Protein AF-A0A9N7MF63-F1 (afdb_monomer)

Solvent-accessible surface area (backbone atoms only — not comparable to full-atom values): 7474 Å² total; per-residue (Å²): 135,88,79,83,69,57,68,66,58,39,47,53,44,19,49,56,44,29,53,56,43,50,60,51,57,72,68,71,57,97,60,58,69,67,59,44,52,52,50,52,55,48,36,45,56,47,17,46,22,64,38,72,30,74,86,42,68,38,23,34,39,47,54,51,56,52,52,56,50,71,74,41,81,91,72,83,79,87,82,70,89,64,90,64,85,46,71,41,67,68,33,53,62,24,77,83,47,55,72,72,56,38,53,55,49,43,55,55,47,52,55,49,49,53,48,48,51,50,53,52,49,61,48,49,60,70,73,73,112

Secondary structure (DSSP, 8-state):
------HHHHHHHHHHHHHHHHHHHTTS----HHHHHHHHHHHHHHHHHHHH-TTSHHHHHHHHHHHHHHHS-------------SHHHHSTTGGG--HHHHHHHHHHHHHHHHHHHHHHHHHHHHH--

InterPro domains:
  IPR044660 Transcription factor IBH1-like [PTHR33124] (12-126)
  IPR059002 IBH1-like, N-terminal domain [PF26576] (9-69)

Sequence (129 aa):
MKTHKNPTLIKTRFALNFLRAMRRLNRSGPSDACQRFHAIRAAATASMASAVGPRRAWSRAVLKKNRTRRAKNPRRDVSGLGQEDDLRVLVPGGQGLDFCQLLSESAHYIECLRAQVQVMTDLLDRYSA

Foldseek 3Di:
DDPPDDPVQLLVQLLVQLVVQVVVLVVPPDDDPVRSVVSSVLSNLQSSLVSVDDPQQLSVLSVVVVVVCVVDDPDDDPPDDDPPPDLLSVRRNSVPDDPVSSVVSSVVVVVSVVSSVVSVVVVCVVVVD

Structure (mmCIF, N/CA/C/O backbone):
data_AF-A0A9N7MF63-F1
#
_entry.id   AF-A0A9N7MF63-F1
#
loop_
_atom_site.group_PDB
_atom_site.id
_atom_site.type_symbol
_atom_site.label_atom_id
_atom_site.label_alt_id
_atom_site.label_comp_id
_atom_site.label_asym_id
_atom_site.label_entity_id
_atom_site.label_seq_id
_atom_site.pdbx_PDB_ins_code
_atom_site.Cartn_x
_atom_site.Cartn_y
_atom_site.Cartn_z
_atom_site.occupancy
_atom_site.B_iso_or_equiv
_atom_site.auth_seq_id
_atom_site.auth_comp_id
_atom_site.auth_asym_id
_atom_site.auth_atom_id
_atom_site.pdbx_PDB_model_num
ATOM 1 N N . MET A 1 1 ? -8.432 -4.587 -21.709 1.00 32.91 1 MET A N 1
ATOM 2 C CA . MET A 1 1 ? -9.622 -4.073 -20.983 1.00 32.91 1 MET A CA 1
ATOM 3 C C . MET A 1 1 ? -9.232 -3.601 -19.579 1.00 32.91 1 MET A C 1
ATOM 5 O O . MET A 1 1 ? -8.979 -4.423 -18.697 1.00 32.91 1 MET A O 1
ATOM 9 N N . LYS A 1 2 ? -9.112 -2.281 -19.373 1.00 36.84 2 LYS A N 1
ATOM 10 C CA . LYS A 1 2 ? -8.824 -1.669 -18.063 1.00 36.84 2 LYS A CA 1
ATOM 11 C C . LYS A 1 2 ? -10.118 -1.680 -17.236 1.00 36.84 2 LYS A C 1
ATOM 13 O O . LYS A 1 2 ? -11.045 -0.946 -17.538 1.00 36.84 2 LYS A O 1
ATOM 18 N N . THR A 1 3 ? -10.215 -2.541 -16.225 1.00 48.16 3 THR A N 1
ATOM 19 C CA . THR A 1 3 ? -11.343 -2.515 -15.278 1.00 48.16 3 THR A CA 1
ATOM 20 C C . THR A 1 3 ? -11.174 -1.299 -14.372 1.00 48.16 3 THR A C 1
ATOM 22 O O . THR A 1 3 ? -10.320 -1.334 -13.483 1.00 48.16 3 THR A O 1
ATOM 25 N N . HIS A 1 4 ? -11.949 -0.237 -14.599 1.00 47.47 4 HIS A N 1
ATOM 26 C CA . HIS A 1 4 ? -12.047 0.897 -13.679 1.00 47.47 4 HIS A CA 1
ATOM 27 C C . HIS A 1 4 ? -12.755 0.407 -12.410 1.00 47.47 4 HIS A C 1
ATOM 29 O O . HIS A 1 4 ? -13.978 0.343 -12.330 1.00 47.47 4 HIS A O 1
ATOM 35 N N . LYS A 1 5 ? -11.982 -0.065 -11.430 1.00 58.94 5 LYS A N 1
ATOM 36 C CA . LYS A 1 5 ? -12.531 -0.413 -10.119 1.00 58.94 5 LYS A CA 1
ATOM 37 C C . LYS A 1 5 ? -12.911 0.887 -9.420 1.00 58.94 5 LYS A C 1
ATOM 39 O O . LYS A 1 5 ? -12.091 1.798 -9.359 1.00 58.94 5 LYS A O 1
ATOM 44 N N . ASN A 1 6 ? -14.131 0.953 -8.892 1.00 67.81 6 ASN A N 1
ATOM 45 C CA . ASN A 1 6 ? -14.598 2.103 -8.129 1.00 67.81 6 ASN A CA 1
ATOM 46 C C . ASN A 1 6 ? -13.616 2.386 -6.964 1.00 67.81 6 ASN A C 1
ATOM 48 O O . ASN A 1 6 ? -13.358 1.469 -6.171 1.00 67.81 6 ASN A O 1
ATOM 52 N N . PRO A 1 7 ? -13.048 3.603 -6.850 1.00 69.88 7 PRO A N 1
ATOM 53 C CA . PRO A 1 7 ? -12.100 3.943 -5.789 1.00 69.88 7 PRO A CA 1
ATOM 54 C C . PRO A 1 7 ? -12.680 3.727 -4.385 1.00 69.88 7 PRO A C 1
ATOM 56 O O . PRO A 1 7 ? -11.941 3.348 -3.474 1.00 69.88 7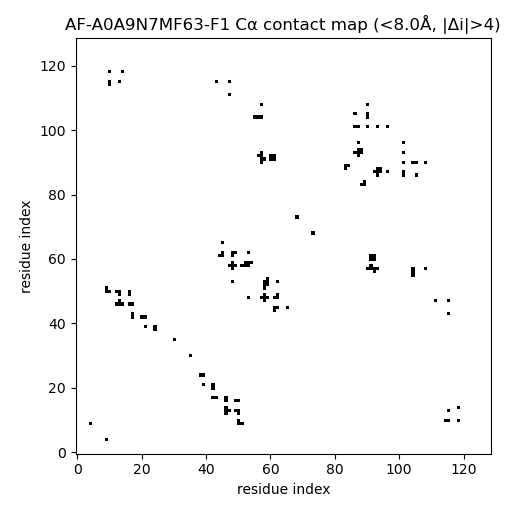 PRO A O 1
ATOM 59 N N . THR A 1 8 ? -13.998 3.873 -4.205 1.00 76.44 8 THR A N 1
ATOM 60 C CA . THR A 1 8 ? -14.664 3.609 -2.919 1.00 76.44 8 THR A CA 1
ATOM 61 C C . THR A 1 8 ? -14.614 2.126 -2.551 1.00 76.44 8 THR A C 1
ATOM 63 O O . THR A 1 8 ? -14.259 1.782 -1.427 1.00 76.44 8 THR A O 1
ATOM 66 N N . LEU A 1 9 ? -14.832 1.225 -3.515 1.00 81.69 9 LEU A N 1
ATOM 67 C CA . LEU A 1 9 ? -14.770 -0.223 -3.296 1.00 81.69 9 LEU A CA 1
ATOM 68 C C . LEU A 1 9 ? -13.360 -0.685 -2.904 1.00 81.69 9 LEU A C 1
ATOM 70 O O . LEU A 1 9 ? -13.212 -1.576 -2.063 1.00 81.69 9 LEU A O 1
ATOM 74 N N . ILE A 1 10 ? -12.316 -0.099 -3.501 1.00 80.19 10 ILE A N 1
ATOM 75 C CA . ILE A 1 10 ? -10.926 -0.410 -3.136 1.00 80.19 10 ILE A CA 1
ATOM 76 C C . ILE A 1 10 ? -10.659 0.022 -1.693 1.00 80.19 10 ILE A C 1
ATOM 78 O O . ILE A 1 10 ? -10.134 -0.785 -0.926 1.00 80.19 10 ILE A O 1
ATOM 82 N N . LYS A 1 11 ? -11.074 1.237 -1.305 1.00 85.31 11 LYS A N 1
ATOM 83 C CA . LYS A 1 11 ? -10.942 1.746 0.070 1.00 85.31 11 LYS A CA 1
ATOM 84 C C . LYS A 1 11 ? -11.668 0.857 1.084 1.00 85.31 11 LYS A C 1
ATOM 86 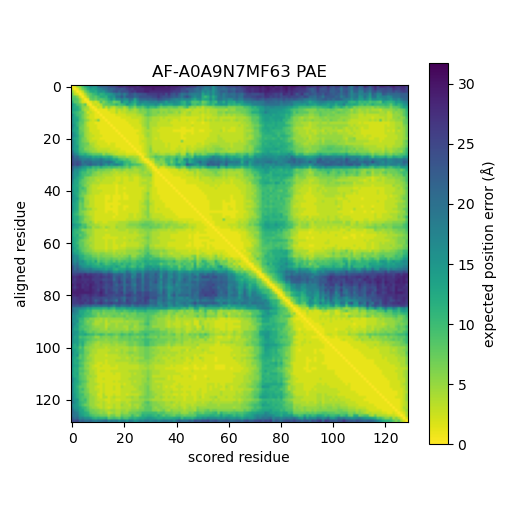O O . LYS A 1 11 ? -11.055 0.433 2.060 1.00 85.31 11 LYS A O 1
ATOM 91 N N . THR A 1 12 ? -12.923 0.479 0.829 1.00 89.25 12 THR A N 1
ATOM 92 C CA . THR A 1 12 ? -13.694 -0.396 1.731 1.00 89.25 12 THR A CA 1
ATOM 93 C C . THR A 1 12 ? -13.068 -1.785 1.856 1.00 89.25 12 THR A C 1
ATOM 95 O O . THR A 1 12 ? -12.914 -2.306 2.961 1.00 89.25 12 THR A O 1
ATOM 98 N N . ARG A 1 13 ? -12.652 -2.394 0.735 1.00 89.69 13 ARG A N 1
ATOM 99 C CA . ARG A 1 13 ? -11.968 -3.699 0.748 1.00 89.69 13 ARG A CA 1
ATOM 100 C C . ARG A 1 13 ? -10.635 -3.629 1.479 1.00 89.69 13 ARG A C 1
ATOM 102 O O . ARG A 1 13 ? -10.294 -4.566 2.200 1.00 89.69 13 ARG A O 1
ATOM 109 N N . PHE A 1 14 ? -9.884 -2.550 1.273 1.00 91.06 14 PHE A N 1
ATOM 110 C CA . PHE A 1 14 ? -8.645 -2.294 1.989 1.00 91.06 14 PHE A CA 1
ATOM 111 C C . PHE A 1 14 ? -8.905 -2.225 3.497 1.00 91.06 14 PHE A C 1
ATOM 113 O O . PHE A 1 14 ? -8.348 -3.041 4.229 1.00 91.06 14 PHE A O 1
ATOM 120 N N . ALA A 1 15 ? -9.809 -1.345 3.939 1.00 91.38 15 ALA A N 1
ATOM 121 C CA . ALA A 1 15 ? -10.151 -1.154 5.346 1.00 91.38 15 ALA A CA 1
ATOM 122 C C . ALA A 1 15 ? -10.595 -2.463 6.017 1.00 91.38 15 ALA A C 1
ATOM 124 O O . ALA A 1 15 ? -10.070 -2.841 7.063 1.00 91.38 15 ALA A O 1
ATOM 125 N N . LEU A 1 16 ? -11.498 -3.213 5.379 1.00 92.06 16 LEU A N 1
ATOM 126 C CA . LEU A 1 16 ? -11.996 -4.482 5.910 1.00 92.06 16 LEU A CA 1
ATOM 127 C C . LEU A 1 16 ? -10.876 -5.518 6.088 1.00 92.06 16 LEU A C 1
ATOM 129 O O . LEU A 1 16 ? -10.795 -6.186 7.122 1.00 92.06 16 LEU A O 1
ATOM 133 N N . ASN A 1 17 ? -10.011 -5.673 5.083 1.00 92.81 17 ASN A N 1
ATOM 134 C CA . ASN A 1 17 ? -8.892 -6.610 5.158 1.00 92.81 17 ASN A CA 1
ATOM 135 C C . ASN A 1 17 ? -7.859 -6.175 6.202 1.00 92.81 17 ASN A C 1
ATOM 137 O O . ASN A 1 17 ? -7.367 -7.020 6.953 1.00 92.81 17 ASN A O 1
ATOM 141 N N . PHE A 1 18 ? -7.596 -4.871 6.297 1.00 92.38 18 PHE A N 1
ATOM 142 C CA . PHE A 1 18 ? -6.668 -4.308 7.267 1.00 92.38 18 PHE A CA 1
ATOM 143 C C . PHE A 1 18 ? -7.155 -4.527 8.703 1.00 92.38 18 PHE A C 1
ATOM 145 O O . PHE A 1 18 ? -6.416 -5.076 9.517 1.00 92.38 18 PHE A O 1
ATOM 152 N N . LEU A 1 19 ? -8.426 -4.240 8.998 1.00 92.12 19 LEU A N 1
ATOM 153 C CA . LEU A 1 19 ? -9.026 -4.495 10.313 1.00 92.12 19 LEU A CA 1
ATOM 154 C C . LEU A 1 19 ? -8.999 -5.983 10.689 1.00 92.12 19 LEU A C 1
ATOM 156 O O . LEU A 1 19 ? -8.705 -6.340 11.832 1.00 92.12 19 LEU A O 1
ATOM 160 N N . ARG A 1 20 ? -9.249 -6.880 9.725 1.00 92.06 20 ARG A N 1
ATOM 161 C CA . ARG A 1 20 ? -9.123 -8.332 9.942 1.00 92.06 20 ARG A CA 1
ATOM 162 C C . ARG A 1 20 ? -7.690 -8.735 10.289 1.00 92.06 20 ARG A C 1
ATOM 164 O O . ARG A 1 20 ? -7.506 -9.612 11.132 1.00 92.06 20 ARG A O 1
ATOM 171 N N . ALA A 1 21 ? -6.690 -8.127 9.655 1.00 90.25 21 ALA A N 1
ATOM 172 C CA . ALA A 1 21 ? -5.285 -8.380 9.958 1.00 90.25 21 ALA A CA 1
ATOM 173 C C . ALA A 1 21 ? -4.892 -7.816 11.334 1.00 90.25 21 ALA A C 1
ATOM 175 O O . ALA A 1 21 ? -4.312 -8.545 12.136 1.00 90.25 21 ALA A O 1
ATOM 176 N N . MET A 1 22 ? -5.298 -6.585 11.653 1.00 88.69 22 MET A N 1
ATOM 177 C CA . MET A 1 22 ? -5.070 -5.950 12.957 1.00 88.69 22 MET A CA 1
ATOM 178 C C . MET A 1 22 ? -5.660 -6.766 14.109 1.00 88.69 22 MET A C 1
ATOM 180 O O . MET A 1 22 ? -4.991 -7.004 15.112 1.00 88.69 22 MET A O 1
ATOM 184 N N . ARG A 1 23 ? -6.878 -7.297 13.941 1.00 90.50 23 ARG A N 1
ATOM 185 C CA . ARG A 1 23 ? -7.505 -8.180 14.936 1.00 90.50 23 ARG A CA 1
ATOM 186 C C . ARG A 1 23 ? -6.681 -9.442 15.204 1.00 90.50 23 ARG A C 1
ATOM 188 O O . ARG A 1 23 ? -6.677 -9.931 16.327 1.00 90.50 23 ARG A O 1
ATOM 195 N N . ARG A 1 24 ? -5.993 -9.984 14.192 1.00 87.75 24 ARG A N 1
ATOM 196 C CA . ARG A 1 24 ? -5.097 -11.140 14.364 1.00 87.75 24 ARG A CA 1
ATOM 197 C C . ARG A 1 24 ? -3.817 -10.740 15.090 1.00 87.75 24 ARG A C 1
ATOM 199 O O . ARG A 1 24 ? -3.432 -11.444 16.011 1.00 87.75 24 ARG A O 1
ATOM 206 N N . LEU A 1 25 ? -3.219 -9.605 14.721 1.00 85.81 25 LEU A N 1
ATOM 207 C CA . LEU A 1 25 ? -2.002 -9.092 15.360 1.00 85.81 25 LEU A CA 1
ATOM 208 C C . LEU A 1 25 ? -2.207 -8.784 16.848 1.00 85.81 25 LEU A C 1
ATOM 210 O O . LEU A 1 25 ? -1.344 -9.093 17.662 1.00 85.81 25 LEU A O 1
ATOM 214 N N . ASN A 1 26 ? -3.373 -8.252 17.217 1.00 85.06 26 ASN A N 1
ATOM 215 C CA . ASN A 1 26 ? -3.708 -7.994 18.618 1.00 85.06 26 ASN A CA 1
ATOM 216 C C . ASN A 1 26 ? -3.936 -9.279 19.439 1.00 85.06 26 ASN A C 1
ATOM 218 O O . ASN A 1 26 ? -3.886 -9.221 20.661 1.00 85.06 26 ASN A O 1
ATOM 222 N N . ARG A 1 27 ? -4.175 -10.436 18.802 1.00 84.69 27 ARG A N 1
ATOM 223 C CA . ARG A 1 27 ? -4.327 -11.732 19.494 1.00 84.69 27 ARG A CA 1
ATOM 224 C C . ARG A 1 27 ? -3.000 -12.454 19.736 1.00 84.69 27 ARG A C 1
ATOM 226 O O . ARG A 1 27 ? -2.962 -13.369 20.545 1.00 84.69 27 ARG A O 1
ATOM 233 N N . SER A 1 28 ? -1.928 -12.072 19.044 1.00 74.44 28 SER A N 1
ATOM 234 C CA . SER A 1 28 ? -0.631 -12.771 19.064 1.00 74.44 28 SER A CA 1
ATOM 235 C C . SER A 1 28 ? 0.277 -12.464 20.271 1.00 74.44 28 SER A C 1
ATOM 237 O O . SER A 1 28 ? 1.428 -12.886 20.267 1.00 74.44 28 SER A O 1
ATOM 239 N N . GLY A 1 29 ? -0.222 -11.788 21.314 1.00 66.25 29 GLY A N 1
ATOM 240 C CA . GLY A 1 29 ? 0.542 -11.479 22.533 1.00 66.25 29 GLY A CA 1
ATOM 241 C C . GLY A 1 29 ? 1.489 -10.273 22.399 1.00 66.25 29 GLY A C 1
ATOM 242 O O . GLY A 1 29 ? 1.504 -9.615 21.353 1.00 66.25 29 GLY A O 1
ATOM 243 N N . PRO A 1 30 ? 2.247 -9.929 23.461 1.00 58.78 30 PRO A N 1
ATOM 244 C CA . PRO A 1 30 ? 3.154 -8.787 23.454 1.00 58.78 30 PRO A CA 1
ATOM 245 C C . PRO A 1 30 ? 4.284 -9.010 22.443 1.00 58.78 30 PRO A C 1
ATOM 247 O O . PRO A 1 30 ? 5.143 -9.872 22.598 1.00 58.78 30 PRO A O 1
ATOM 250 N N . SER A 1 31 ? 4.246 -8.216 21.379 1.00 69.06 31 SER A N 1
ATOM 251 C CA . SER A 1 31 ? 5.298 -8.105 20.375 1.00 69.06 31 SER A CA 1
ATOM 252 C C . SER A 1 31 ? 6.159 -6.896 20.719 1.00 69.06 31 SER A C 1
ATOM 254 O O . SER A 1 31 ? 5.614 -5.849 21.069 1.00 69.06 31 SER A O 1
ATOM 256 N N . ASP A 1 32 ? 7.475 -7.014 20.537 1.00 84.62 32 ASP A N 1
ATOM 257 C CA . ASP A 1 32 ? 8.386 -5.866 2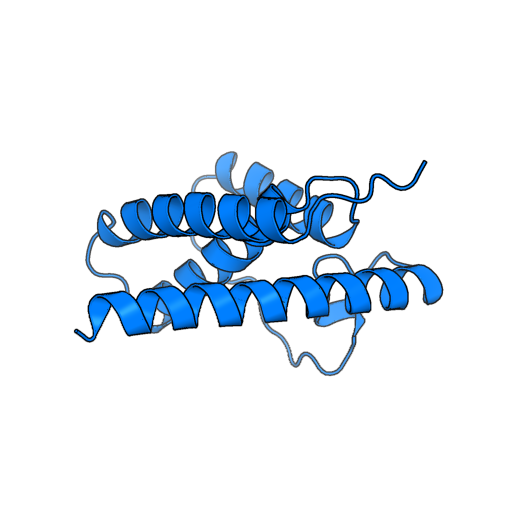0.533 1.00 84.62 32 ASP A CA 1
ATOM 258 C C . ASP A 1 32 ? 7.848 -4.755 19.604 1.00 84.62 32 ASP A C 1
ATOM 260 O O . ASP A 1 32 ? 7.225 -5.049 18.575 1.00 84.62 32 ASP A O 1
ATOM 264 N N . ALA A 1 33 ? 8.047 -3.486 19.976 1.00 84.62 33 ALA A N 1
ATOM 265 C CA . ALA A 1 33 ? 7.483 -2.332 19.276 1.00 84.62 33 ALA A CA 1
ATOM 266 C C . ALA A 1 33 ? 7.926 -2.293 17.805 1.00 84.62 33 ALA A C 1
ATOM 268 O O . ALA A 1 33 ? 7.099 -2.068 16.916 1.00 84.62 33 ALA A O 1
ATOM 269 N N . CYS A 1 34 ? 9.197 -2.613 17.540 1.00 84.19 34 CYS A N 1
ATOM 270 C CA . CYS A 1 34 ? 9.738 -2.721 16.187 1.00 84.19 34 CYS A CA 1
ATOM 271 C C . CYS A 1 34 ? 9.043 -3.844 15.396 1.00 84.19 34 CYS A C 1
ATOM 273 O O . CYS A 1 34 ? 8.536 -3.632 14.290 1.00 84.19 34 CYS A O 1
ATOM 275 N N . GLN A 1 35 ? 8.912 -5.031 15.993 1.00 84.75 35 GLN A N 1
ATOM 276 C CA . GLN A 1 35 ? 8.194 -6.153 15.377 1.00 84.75 35 GLN A CA 1
ATOM 277 C C . GLN A 1 35 ? 6.723 -5.815 15.093 1.00 84.75 35 GLN A C 1
ATOM 279 O O . GLN A 1 35 ? 6.203 -6.154 14.025 1.00 84.75 35 GLN A O 1
ATOM 284 N N . ARG A 1 36 ? 6.061 -5.096 16.006 1.00 86.38 36 ARG A N 1
ATOM 285 C CA . ARG A 1 36 ? 4.665 -4.674 15.860 1.00 86.38 36 ARG A CA 1
ATOM 286 C C . ARG A 1 36 ? 4.512 -3.663 14.729 1.00 86.38 36 ARG A C 1
ATOM 288 O O . ARG A 1 36 ? 3.620 -3.830 13.898 1.00 86.38 36 ARG A O 1
ATOM 295 N N . PHE A 1 37 ? 5.403 -2.675 14.641 1.00 86.44 37 PHE A N 1
ATOM 296 C CA . PHE A 1 37 ? 5.452 -1.720 13.532 1.00 86.44 37 PHE A CA 1
ATOM 297 C C . PHE A 1 37 ? 5.588 -2.435 12.181 1.00 86.44 37 PHE A C 1
ATOM 299 O O . PHE A 1 37 ? 4.780 -2.220 11.273 1.00 86.44 37 PHE A O 1
ATOM 306 N N . HIS A 1 38 ? 6.554 -3.350 12.058 1.00 84.19 38 HIS A N 1
ATOM 307 C CA . HIS A 1 38 ? 6.753 -4.105 10.822 1.00 84.19 38 HIS A CA 1
ATOM 308 C C . HIS A 1 38 ? 5.554 -4.990 10.475 1.00 84.19 38 HIS A C 1
ATOM 310 O O . HIS A 1 38 ? 5.179 -5.083 9.304 1.00 84.19 38 HIS A O 1
ATOM 316 N N . ALA A 1 39 ? 4.915 -5.605 11.472 1.00 87.38 39 ALA A N 1
ATOM 317 C CA . ALA A 1 39 ? 3.713 -6.401 11.267 1.00 87.38 39 ALA A CA 1
ATOM 318 C C . ALA A 1 39 ? 2.534 -5.549 10.771 1.00 87.38 39 ALA A C 1
ATOM 320 O O . ALA A 1 39 ? 1.838 -5.958 9.841 1.00 87.38 39 ALA A O 1
ATOM 321 N N . ILE A 1 40 ? 2.342 -4.348 11.327 1.00 89.75 40 ILE A N 1
ATOM 322 C CA . ILE A 1 40 ? 1.312 -3.397 10.885 1.00 89.75 40 ILE A CA 1
ATOM 323 C C . ILE A 1 40 ? 1.592 -2.935 9.449 1.00 89.75 40 ILE A C 1
ATOM 325 O O . ILE A 1 40 ? 0.702 -3.013 8.598 1.00 89.75 40 ILE A O 1
ATOM 329 N N . ARG A 1 41 ? 2.834 -2.534 9.135 1.00 89.69 41 ARG A N 1
ATOM 330 C CA . ARG A 1 41 ? 3.240 -2.136 7.773 1.00 89.69 41 ARG A CA 1
ATOM 331 C C . ARG A 1 41 ? 3.028 -3.275 6.768 1.00 89.69 41 ARG A C 1
ATOM 333 O O . ARG A 1 41 ? 2.497 -3.060 5.676 1.00 89.69 41 ARG A O 1
ATOM 340 N N . ALA A 1 42 ? 3.379 -4.506 7.140 1.00 89.00 42 ALA A N 1
ATOM 341 C CA . ALA A 1 42 ? 3.145 -5.689 6.313 1.00 89.00 42 ALA A CA 1
ATOM 342 C C . ALA A 1 42 ? 1.645 -5.982 6.122 1.00 89.00 42 ALA A C 1
ATOM 344 O O . ALA A 1 42 ? 1.210 -6.300 5.016 1.00 89.00 42 ALA A O 1
ATOM 345 N N . ALA A 1 43 ? 0.834 -5.847 7.173 1.00 91.44 43 ALA A N 1
ATOM 346 C CA . ALA A 1 43 ? -0.613 -6.029 7.102 1.00 91.44 43 ALA A CA 1
ATOM 347 C C . ALA A 1 43 ? -1.284 -4.988 6.195 1.00 91.44 43 ALA A C 1
ATOM 349 O O . ALA A 1 43 ? -2.166 -5.342 5.407 1.00 91.44 43 ALA A O 1
ATOM 350 N N . ALA A 1 44 ? -0.854 -3.728 6.266 1.00 92.56 44 ALA A N 1
ATOM 351 C CA . ALA A 1 44 ? -1.366 -2.659 5.418 1.00 92.56 44 ALA A CA 1
ATOM 352 C C . ALA A 1 44 ? -1.030 -2.905 3.940 1.00 92.56 44 ALA A C 1
ATOM 354 O O . ALA A 1 44 ? -1.938 -3.001 3.112 1.00 92.56 44 ALA A O 1
ATOM 355 N N . THR A 1 45 ? 0.245 -3.139 3.618 1.00 90.94 45 THR A N 1
ATOM 356 C CA . THR A 1 45 ? 0.695 -3.422 2.240 1.00 90.94 45 THR A CA 1
ATOM 357 C C . THR A 1 45 ? 0.028 -4.673 1.656 1.00 90.94 45 THR A C 1
ATOM 359 O O . THR A 1 45 ? -0.425 -4.666 0.509 1.00 90.94 45 THR A O 1
ATOM 362 N N . ALA A 1 46 ? -0.138 -5.732 2.457 1.00 92.06 46 ALA A N 1
ATOM 363 C CA . ALA A 1 46 ? -0.885 -6.928 2.070 1.00 92.06 46 ALA A CA 1
ATOM 364 C C . ALA A 1 46 ? -2.371 -6.640 1.799 1.00 92.06 46 ALA A C 1
ATOM 366 O O . ALA A 1 46 ? -2.944 -7.166 0.841 1.00 92.06 46 ALA A O 1
ATOM 367 N N . SER A 1 47 ? -2.998 -5.802 2.625 1.00 93.75 47 SER A N 1
ATOM 368 C CA . SER A 1 47 ? -4.407 -5.430 2.480 1.00 93.75 47 SER A CA 1
ATOM 369 C C . SER A 1 47 ? -4.632 -4.573 1.234 1.00 93.75 47 SER A C 1
ATOM 371 O O . SER A 1 47 ? -5.593 -4.821 0.501 1.00 93.75 47 SER A O 1
ATOM 373 N N . MET A 1 48 ? -3.723 -3.633 0.938 1.00 94.00 48 MET A N 1
ATOM 374 C CA . MET A 1 48 ? -3.736 -2.848 -0.303 1.00 94.00 48 MET A CA 1
ATOM 375 C C . MET A 1 48 ? -3.610 -3.777 -1.513 1.00 94.00 48 MET A C 1
ATOM 377 O O . MET A 1 48 ? -4.448 -3.745 -2.417 1.00 94.00 48 MET A O 1
ATOM 381 N N . ALA A 1 49 ? -2.618 -4.675 -1.499 1.00 93.69 49 ALA A N 1
ATOM 382 C CA . ALA A 1 49 ? -2.401 -5.637 -2.573 1.00 93.69 49 ALA A CA 1
ATOM 383 C C . ALA A 1 49 ? -3.644 -6.512 -2.807 1.00 93.69 49 ALA A C 1
ATOM 385 O O . ALA A 1 49 ? -4.082 -6.673 -3.947 1.00 93.69 49 ALA A O 1
ATOM 386 N N . SER A 1 50 ? -4.278 -7.015 -1.743 1.00 92.69 50 SER A N 1
ATOM 387 C CA . SER A 1 50 ? -5.500 -7.823 -1.844 1.00 92.69 50 SER A CA 1
ATOM 388 C C . SER A 1 50 ? -6.725 -7.039 -2.341 1.00 92.69 50 SER A C 1
ATOM 390 O O . SER A 1 50 ? -7.607 -7.624 -2.980 1.00 92.69 50 SER A O 1
ATOM 392 N N . ALA A 1 51 ? -6.828 -5.742 -2.040 1.00 93.06 51 ALA A N 1
ATOM 393 C CA . ALA A 1 51 ? -7.912 -4.890 -2.531 1.00 93.06 51 ALA A CA 1
ATOM 394 C C . ALA A 1 51 ? -7.772 -4.629 -4.041 1.00 93.06 51 ALA A C 1
ATOM 396 O O . ALA A 1 51 ? -8.728 -4.785 -4.808 1.00 93.06 51 ALA A O 1
ATOM 397 N N . VAL A 1 52 ? -6.548 -4.328 -4.475 1.00 91.19 52 VAL A N 1
ATOM 398 C CA . VAL A 1 52 ? -6.189 -4.056 -5.873 1.00 91.19 52 VAL A CA 1
ATOM 399 C C . VAL A 1 52 ? -6.218 -5.327 -6.727 1.00 91.19 52 VAL A C 1
ATOM 401 O O . VAL A 1 52 ? -6.702 -5.308 -7.862 1.00 91.19 52 VAL A O 1
ATOM 404 N N . GLY A 1 53 ? -5.800 -6.459 -6.164 1.00 88.94 53 GLY A N 1
ATOM 405 C CA . GLY A 1 53 ? -5.765 -7.764 -6.820 1.00 88.94 53 GLY A CA 1
ATOM 406 C C . GLY A 1 53 ? -4.586 -7.953 -7.790 1.00 88.94 53 GLY A C 1
ATOM 407 O O . GLY A 1 53 ? -3.843 -7.015 -8.077 1.00 88.94 53 GLY A O 1
ATOM 408 N N . PRO A 1 54 ? -4.435 -9.160 -8.368 1.00 89.12 54 PRO A N 1
ATOM 409 C CA . PRO A 1 54 ? -3.213 -9.616 -9.041 1.00 89.12 54 PRO A CA 1
ATOM 410 C C . PRO A 1 54 ? -2.969 -8.985 -10.423 1.00 89.12 54 PRO A C 1
ATOM 412 O O . PRO A 1 54 ? -2.132 -9.452 -11.188 1.00 89.12 54 PRO A O 1
ATOM 415 N N . ARG A 1 55 ? -3.710 -7.944 -10.805 1.00 89.44 55 ARG A N 1
ATOM 416 C CA . ARG A 1 55 ? -3.501 -7.277 -12.098 1.00 89.44 55 ARG A CA 1
ATOM 417 C C . ARG A 1 55 ? -2.295 -6.340 -12.072 1.00 89.44 55 ARG A C 1
ATOM 419 O O . ARG A 1 55 ? -1.641 -6.194 -13.097 1.00 89.44 55 ARG A O 1
ATOM 426 N N . ARG A 1 56 ? -1.975 -5.778 -10.905 1.00 92.12 56 ARG A N 1
ATOM 427 C CA . ARG A 1 56 ? -0.789 -4.940 -10.692 1.00 92.12 56 ARG A CA 1
ATOM 428 C C . ARG A 1 56 ? 0.414 -5.799 -10.343 1.00 92.12 56 ARG A C 1
ATOM 430 O O . ARG A 1 56 ? 0.286 -6.718 -9.529 1.00 92.12 56 ARG A O 1
ATOM 437 N N . ALA A 1 57 ? 1.553 -5.521 -10.966 1.00 92.25 57 ALA A N 1
ATOM 438 C CA . ALA A 1 57 ? 2.789 -6.252 -10.727 1.00 92.25 57 ALA A CA 1
ATOM 439 C C . ALA A 1 57 ? 3.207 -6.163 -9.258 1.00 92.25 57 ALA A C 1
ATOM 441 O O . ALA A 1 57 ? 3.482 -7.202 -8.650 1.00 92.25 57 ALA A O 1
ATOM 442 N N .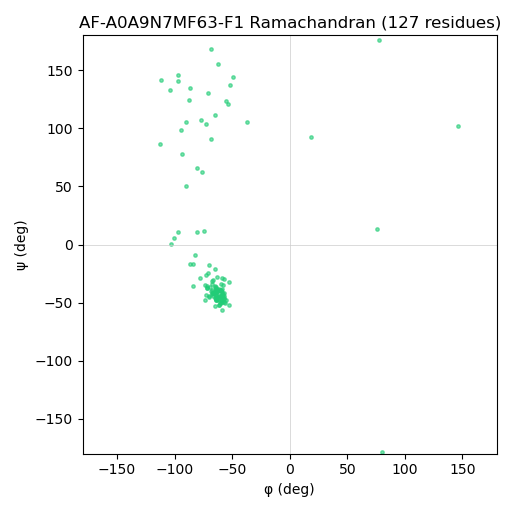 TRP A 1 58 ? 3.110 -4.973 -8.655 1.00 93.00 58 TRP A N 1
ATOM 443 C CA . TRP A 1 58 ? 3.462 -4.808 -7.247 1.00 93.00 58 TRP A CA 1
ATOM 444 C C . TRP A 1 58 ? 2.528 -5.587 -6.318 1.00 93.00 58 TRP A C 1
ATOM 446 O O . TRP A 1 58 ? 2.970 -6.254 -5.380 1.00 93.00 58 TRP A O 1
ATOM 456 N N . SER A 1 59 ? 1.226 -5.602 -6.627 1.00 93.31 59 SER A N 1
ATOM 457 C CA . SER A 1 59 ? 0.245 -6.375 -5.860 1.00 93.31 59 SER A CA 1
ATOM 458 C C . SER A 1 59 ? 0.523 -7.876 -5.967 1.00 93.31 59 SER A C 1
ATOM 460 O O . SER A 1 59 ? 0.530 -8.580 -4.955 1.00 93.31 59 SER A O 1
ATOM 462 N N . ARG A 1 60 ? 0.819 -8.382 -7.174 1.00 93.81 60 ARG A N 1
ATOM 463 C CA . ARG A 1 60 ? 1.214 -9.788 -7.363 1.00 93.81 60 ARG A CA 1
ATOM 464 C C . ARG A 1 60 ? 2.449 -10.139 -6.550 1.00 93.81 60 ARG A C 1
ATOM 466 O O . ARG A 1 60 ? 2.451 -11.195 -5.921 1.00 93.81 60 ARG A O 1
ATOM 473 N N . ALA A 1 61 ? 3.471 -9.285 -6.557 1.00 92.12 61 ALA A N 1
ATOM 474 C CA . ALA A 1 61 ? 4.708 -9.517 -5.819 1.00 92.12 61 ALA A CA 1
ATOM 475 C C . ALA A 1 61 ? 4.438 -9.662 -4.312 1.00 92.12 61 ALA A C 1
ATOM 477 O O . ALA A 1 61 ? 4.855 -10.650 -3.699 1.00 92.12 61 ALA A O 1
ATOM 478 N N . VAL A 1 62 ? 3.644 -8.752 -3.736 1.00 91.62 62 VAL A N 1
ATOM 479 C CA . VAL A 1 62 ? 3.223 -8.813 -2.324 1.00 91.62 62 VAL A CA 1
ATOM 480 C C . VAL A 1 62 ? 2.416 -10.082 -2.033 1.00 91.62 62 VAL A C 1
ATOM 482 O O . VAL A 1 62 ? 2.698 -10.803 -1.073 1.00 91.62 62 VAL A O 1
ATOM 485 N N . LEU A 1 63 ? 1.427 -10.402 -2.873 1.00 90.81 63 LEU A N 1
ATOM 486 C CA . LEU A 1 63 ? 0.586 -11.590 -2.696 1.00 90.81 63 LEU A CA 1
ATOM 487 C C . LEU A 1 63 ? 1.394 -12.892 -2.807 1.00 90.81 63 LEU A C 1
ATOM 489 O O . LEU A 1 63 ? 1.162 -13.821 -2.030 1.00 90.81 63 LEU A O 1
ATOM 493 N N . LYS A 1 64 ? 2.367 -12.961 -3.724 1.00 88.31 64 LYS A N 1
ATOM 494 C CA . LYS A 1 64 ? 3.278 -14.104 -3.876 1.00 88.31 64 LYS A CA 1
ATOM 495 C C . LYS A 1 64 ? 4.152 -14.272 -2.632 1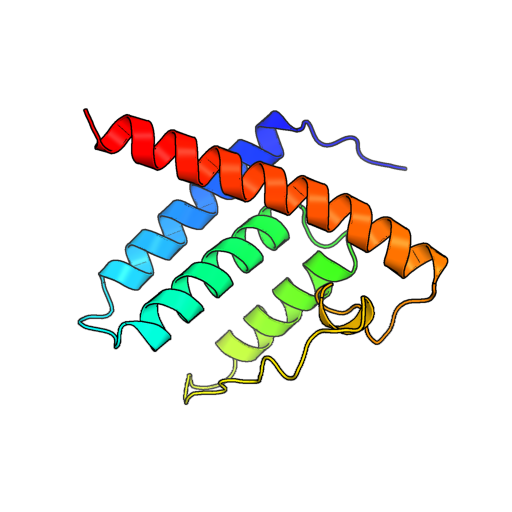.00 88.31 64 LYS A C 1
ATOM 497 O O . LYS A 1 64 ? 4.197 -15.374 -2.090 1.00 88.31 64 LYS A O 1
ATOM 502 N N . LYS A 1 65 ? 4.754 -13.187 -2.129 1.00 84.94 65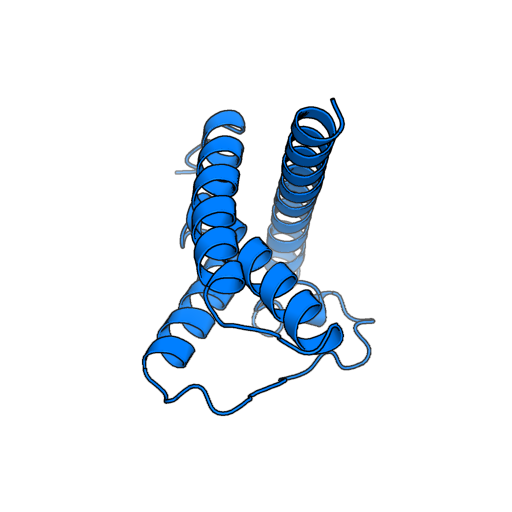 LYS A N 1
ATOM 503 C CA . LYS A 1 65 ? 5.572 -13.187 -0.899 1.00 84.94 65 LYS A CA 1
ATOM 504 C C . LYS A 1 65 ? 4.777 -13.654 0.326 1.00 84.94 65 LYS A C 1
ATOM 506 O O . LYS A 1 65 ? 5.286 -14.399 1.156 1.00 84.94 65 LYS A O 1
ATOM 511 N N . ASN A 1 66 ? 3.505 -13.278 0.434 1.00 80.00 66 ASN A N 1
ATOM 512 C CA . ASN A 1 66 ? 2.659 -13.716 1.547 1.00 80.00 66 ASN A CA 1
ATOM 513 C C . ASN A 1 66 ? 2.239 -15.190 1.446 1.00 80.00 66 ASN A C 1
ATOM 515 O O . ASN A 1 66 ? 2.133 -15.866 2.470 1.00 80.00 66 ASN A O 1
ATOM 519 N N . ARG A 1 67 ? 2.018 -15.709 0.231 1.00 80.06 67 ARG A N 1
ATOM 520 C CA . ARG A 1 67 ? 1.745 -17.140 0.010 1.00 80.06 67 ARG A CA 1
ATOM 521 C C . ARG A 1 67 ? 2.945 -18.002 0.390 1.00 80.06 67 ARG A C 1
ATOM 523 O O . ARG A 1 67 ? 2.772 -18.978 1.111 1.00 80.06 67 ARG A O 1
ATOM 530 N N . THR A 1 68 ? 4.150 -17.615 -0.027 1.00 75.50 68 THR A N 1
ATOM 531 C CA . THR A 1 68 ? 5.375 -18.353 0.321 1.00 75.50 68 THR A CA 1
ATOM 532 C C . THR A 1 68 ? 5.659 -18.312 1.823 1.00 75.50 68 THR A C 1
ATOM 534 O O . THR A 1 68 ? 6.054 -19.326 2.390 1.00 75.50 68 THR A O 1
ATOM 537 N N . ARG A 1 69 ? 5.373 -17.187 2.494 1.00 69.44 69 ARG A N 1
ATOM 538 C CA . ARG A 1 69 ? 5.465 -17.059 3.960 1.00 69.44 69 ARG A CA 1
ATOM 539 C C . ARG A 1 69 ? 4.452 -17.906 4.728 1.00 69.44 69 ARG A C 1
ATOM 541 O O . ARG A 1 69 ? 4.755 -18.325 5.830 1.00 69.44 69 ARG A O 1
ATOM 548 N N . ARG A 1 70 ? 3.262 -18.165 4.177 1.00 64.44 70 ARG A N 1
ATOM 549 C CA . ARG A 1 70 ? 2.294 -19.099 4.785 1.00 64.44 70 ARG A CA 1
ATOM 550 C C . ARG A 1 70 ? 2.708 -20.564 4.647 1.00 64.44 70 ARG A C 1
ATOM 552 O O . ARG A 1 70 ? 2.282 -21.372 5.459 1.00 64.44 70 ARG A O 1
ATOM 559 N N . ALA A 1 71 ? 3.493 -20.894 3.622 1.00 61.75 71 ALA A N 1
ATOM 560 C CA . ALA A 1 71 ? 3.959 -22.254 3.358 1.00 61.75 71 ALA A CA 1
ATOM 561 C C . ALA A 1 71 ? 5.218 -22.639 4.160 1.00 61.75 71 ALA A C 1
ATOM 563 O O . ALA A 1 71 ? 5.526 -23.821 4.267 1.00 61.75 71 ALA A O 1
ATOM 564 N N . LYS A 1 72 ? 5.951 -21.668 4.725 1.00 52.72 72 LYS A N 1
ATOM 565 C CA . LYS A 1 72 ? 7.130 -21.899 5.576 1.00 52.72 72 LYS A CA 1
ATOM 566 C C . LYS A 1 72 ? 6.823 -21.497 7.027 1.00 52.72 72 LYS A C 1
ATOM 568 O O . LYS A 1 72 ? 6.141 -20.504 7.254 1.00 52.72 72 LYS A O 1
ATOM 573 N N . ASN A 1 73 ? 7.329 -22.256 8.004 1.00 49.97 73 ASN A N 1
ATOM 574 C CA . ASN A 1 73 ? 7.209 -21.956 9.441 1.00 49.97 73 ASN A CA 1
ATOM 575 C C . ASN A 1 73 ? 7.692 -20.507 9.719 1.00 49.97 73 ASN A C 1
ATOM 577 O O . ASN A 1 73 ? 8.721 -20.124 9.153 1.00 49.97 73 ASN A O 1
ATOM 581 N N . PRO A 1 74 ? 7.015 -19.680 10.545 1.00 48.78 74 PRO A N 1
ATOM 582 C CA . PRO A 1 74 ? 7.318 -18.259 10.673 1.00 48.78 74 PRO A CA 1
ATOM 583 C C . PRO A 1 74 ? 8.524 -18.047 11.595 1.00 48.78 74 PRO A C 1
ATOM 585 O O . PRO A 1 74 ? 8.414 -17.486 12.681 1.00 48.78 74 PRO A O 1
ATOM 588 N N . ARG A 1 75 ? 9.709 -18.497 11.180 1.00 44.47 75 ARG A N 1
ATOM 589 C CA . ARG A 1 75 ? 10.963 -18.079 11.805 1.00 44.47 75 ARG A CA 1
ATOM 590 C C . ARG A 1 75 ? 11.515 -16.908 11.003 1.00 44.47 75 ARG A C 1
ATOM 592 O O . ARG A 1 75 ? 12.058 -17.088 9.922 1.00 44.47 75 ARG A O 1
ATOM 599 N N . ARG A 1 76 ? 11.228 -15.718 11.546 1.00 52.38 76 ARG A N 1
ATOM 600 C CA . ARG A 1 76 ? 11.874 -14.410 11.343 1.00 52.38 76 ARG A CA 1
ATOM 601 C C . ARG A 1 76 ? 12.731 -14.315 10.082 1.00 52.38 76 ARG A C 1
ATOM 603 O O . ARG A 1 76 ? 13.929 -14.548 10.124 1.00 52.38 76 ARG A O 1
ATOM 610 N N . ASP A 1 77 ? 12.111 -13.864 9.001 1.00 43.06 77 ASP A N 1
ATOM 611 C CA . ASP A 1 77 ? 12.846 -13.257 7.900 1.00 43.06 77 ASP A CA 1
ATOM 612 C C . ASP A 1 77 ? 12.482 -11.769 7.836 1.00 43.06 77 ASP A C 1
ATOM 614 O O . ASP A 1 77 ? 11.525 -11.345 7.169 1.00 43.06 77 ASP A O 1
ATOM 618 N N . VAL A 1 78 ? 13.234 -10.995 8.623 1.00 50.44 78 VAL A N 1
ATOM 619 C CA . VAL A 1 78 ? 13.354 -9.534 8.537 1.00 50.44 78 VAL A CA 1
ATOM 620 C C . VAL A 1 78 ? 14.255 -9.225 7.335 1.00 50.44 78 VAL A C 1
ATOM 622 O O . VAL A 1 78 ? 15.341 -8.685 7.457 1.00 50.44 78 VAL A O 1
ATOM 625 N N . SER A 1 79 ? 13.813 -9.617 6.145 1.00 47.12 79 SER A N 1
ATOM 626 C CA . SER A 1 79 ? 14.354 -9.104 4.887 1.00 47.12 79 SER A CA 1
ATOM 627 C C . SER A 1 79 ? 13.515 -7.883 4.523 1.00 47.12 79 SER A C 1
ATOM 629 O O . SER A 1 79 ? 12.343 -8.032 4.150 1.00 47.12 79 SER A O 1
ATOM 631 N N . GLY A 1 80 ? 13.972 -6.645 4.654 1.00 44.66 80 GLY A N 1
ATOM 632 C CA . GLY A 1 80 ? 15.324 -6.108 4.767 1.00 44.66 80 GLY A CA 1
ATOM 633 C C . GLY A 1 80 ? 15.204 -4.771 4.043 1.00 44.66 80 GLY A C 1
ATOM 634 O O . GLY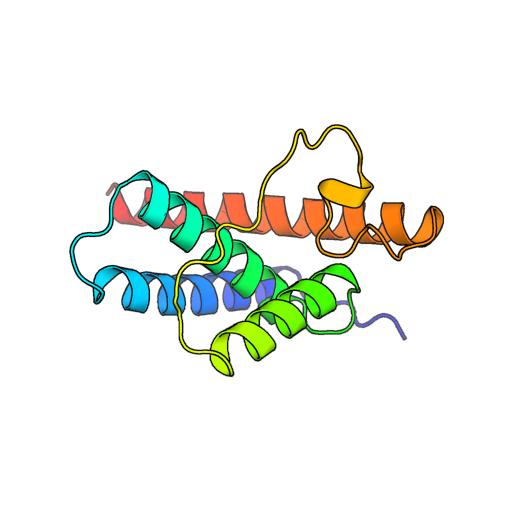 A 1 80 ? 15.043 -4.770 2.827 1.00 44.66 80 GLY A O 1
ATOM 635 N N . LEU A 1 81 ? 15.098 -3.669 4.785 1.00 44.69 81 LEU A N 1
ATOM 636 C CA . LEU A 1 81 ? 15.017 -2.330 4.197 1.00 44.69 81 LEU A CA 1
ATOM 637 C C . LEU A 1 81 ? 16.451 -1.804 4.166 1.00 44.69 81 LEU A C 1
ATOM 639 O O . LEU A 1 81 ? 16.885 -1.098 5.072 1.00 44.69 81 LEU A O 1
ATOM 643 N N . GLY A 1 82 ? 17.222 -2.277 3.185 1.00 48.84 82 GLY A N 1
ATOM 644 C CA . GLY A 1 82 ? 18.449 -1.584 2.805 1.00 48.84 82 GLY A CA 1
ATOM 645 C C . GLY A 1 82 ? 18.091 -0.189 2.299 1.00 48.84 82 GLY A C 1
ATOM 646 O O . GLY A 1 82 ? 16.965 0.020 1.863 1.00 48.84 82 GLY A O 1
ATOM 647 N N . GLN A 1 83 ? 19.033 0.743 2.392 1.00 46.97 83 GLN A N 1
ATOM 648 C CA . GLN A 1 83 ? 18.942 2.129 1.928 1.00 46.97 83 GLN A CA 1
ATOM 649 C C . GLN A 1 83 ? 18.146 2.242 0.604 1.00 46.97 83 GLN A C 1
ATOM 651 O O . GLN A 1 83 ? 18.598 1.794 -0.449 1.00 46.97 83 GLN A O 1
ATOM 656 N N . GLU A 1 84 ? 16.902 2.732 0.687 1.00 52.59 84 GLU A N 1
ATOM 657 C CA . GLU A 1 84 ? 15.885 2.652 -0.379 1.00 52.59 84 GLU A CA 1
ATOM 658 C C . GLU A 1 84 ? 15.939 3.872 -1.323 1.00 52.59 84 GLU A C 1
ATOM 660 O O . GLU A 1 84 ? 14.912 4.497 -1.583 1.00 52.59 84 GLU A O 1
ATOM 665 N N . ASP A 1 85 ? 17.122 4.225 -1.840 1.00 57.25 85 ASP A N 1
ATOM 666 C CA . ASP A 1 85 ? 17.292 5.424 -2.689 1.00 57.25 85 ASP A CA 1
ATOM 667 C C . ASP A 1 85 ? 16.906 5.187 -4.171 1.00 57.25 85 ASP A C 1
ATOM 669 O O . ASP A 1 85 ? 16.793 6.131 -4.952 1.00 57.25 85 ASP A O 1
ATOM 673 N N . ASP A 1 86 ? 16.646 3.933 -4.571 1.00 80.50 86 ASP A N 1
ATOM 674 C CA . ASP A 1 86 ? 16.175 3.560 -5.915 1.00 80.50 86 ASP A CA 1
ATOM 675 C C . ASP A 1 86 ? 14.671 3.222 -5.912 1.00 80.50 86 ASP A C 1
ATOM 677 O O . ASP A 1 86 ? 14.175 2.417 -5.116 1.00 80.50 86 ASP A O 1
ATOM 681 N N . LEU A 1 87 ? 13.934 3.777 -6.880 1.00 83.06 87 LEU A N 1
ATOM 682 C CA . LEU A 1 87 ? 12.513 3.519 -7.118 1.00 83.06 87 LEU A CA 1
ATOM 683 C C . LEU A 1 87 ? 12.192 2.020 -7.247 1.00 83.06 87 LEU A C 1
ATOM 685 O O . LEU A 1 87 ? 11.115 1.576 -6.836 1.00 83.06 87 LEU A O 1
ATOM 689 N N . ARG A 1 88 ? 13.129 1.221 -7.779 1.00 86.62 88 ARG A N 1
ATOM 690 C CA . ARG A 1 88 ? 12.984 -0.243 -7.886 1.00 86.62 88 ARG A CA 1
ATOM 691 C C . ARG A 1 88 ? 12.890 -0.935 -6.528 1.00 86.62 88 ARG A C 1
ATOM 693 O O . ARG A 1 88 ? 12.290 -2.008 -6.445 1.00 86.62 88 ARG A O 1
ATOM 700 N N . VAL A 1 89 ? 13.478 -0.347 -5.488 1.00 86.38 89 VAL A N 1
ATOM 701 C CA . VAL A 1 89 ? 13.452 -0.857 -4.110 1.00 86.38 89 VAL A CA 1
ATOM 702 C C . VAL A 1 89 ? 12.167 -0.426 -3.397 1.00 86.38 89 VAL A C 1
ATOM 704 O O . VAL A 1 89 ? 11.581 -1.226 -2.670 1.00 86.38 89 VAL A O 1
ATOM 707 N N . LEU A 1 90 ? 11.672 0.785 -3.680 1.00 88.38 90 LEU A N 1
ATOM 708 C CA . LEU A 1 90 ? 10.477 1.360 -3.046 1.00 88.38 90 LEU A CA 1
ATOM 709 C C . LEU A 1 90 ? 9.158 0.712 -3.495 1.00 88.38 90 LEU A C 1
ATOM 711 O O . LEU A 1 90 ? 8.223 0.571 -2.698 1.00 88.38 90 LEU A O 1
ATOM 715 N N . VAL A 1 91 ? 9.053 0.317 -4.768 1.00 90.06 91 VAL A N 1
ATOM 716 C CA . VAL A 1 91 ? 7.862 -0.375 -5.282 1.00 90.06 91 VAL A CA 1
ATOM 717 C C . VAL A 1 91 ? 8.006 -1.877 -5.058 1.00 90.06 91 VAL A C 1
ATOM 719 O O . VAL A 1 91 ? 8.960 -2.475 -5.559 1.00 90.06 91 VAL A O 1
ATOM 722 N N . PRO A 1 92 ? 7.055 -2.547 -4.377 1.00 90.06 92 PRO A N 1
ATOM 723 C CA . PRO A 1 92 ? 7.124 -3.992 -4.205 1.00 90.06 92 PRO A CA 1
ATOM 724 C C . PRO A 1 92 ? 7.273 -4.711 -5.554 1.00 90.06 92 PRO A C 1
ATOM 726 O O . PRO A 1 92 ? 6.414 -4.589 -6.415 1.00 90.06 92 PRO A O 1
ATOM 729 N N . GLY A 1 93 ? 8.351 -5.476 -5.746 1.00 88.94 93 GLY A N 1
ATOM 730 C CA . GLY A 1 93 ? 8.615 -6.177 -7.009 1.00 88.94 93 GLY A CA 1
ATOM 731 C C . GLY A 1 93 ? 9.130 -5.297 -8.155 1.00 88.94 93 GLY A C 1
ATOM 732 O O . GLY A 1 93 ? 9.140 -5.762 -9.293 1.00 88.94 93 GLY A O 1
ATOM 733 N N . GLY A 1 94 ? 9.563 -4.064 -7.874 1.00 89.19 94 GLY A N 1
ATOM 734 C CA . GLY A 1 94 ? 10.099 -3.125 -8.861 1.00 89.19 94 GLY A CA 1
ATOM 735 C C . GLY A 1 94 ? 11.406 -3.572 -9.523 1.00 89.19 94 GLY A C 1
ATOM 736 O O . GLY A 1 94 ? 11.699 -3.150 -10.640 1.00 89.19 94 GLY A O 1
ATOM 737 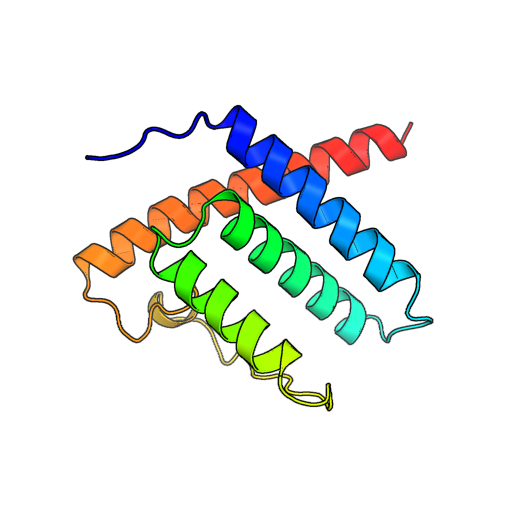N N . GLN A 1 95 ? 12.162 -4.482 -8.898 1.00 89.38 95 GLN A N 1
ATOM 738 C CA . GLN A 1 95 ? 13.447 -4.971 -9.416 1.00 89.38 95 GLN A CA 1
ATOM 739 C C . GLN A 1 95 ? 13.326 -5.599 -10.813 1.00 89.38 95 GLN A C 1
ATOM 741 O O . GLN A 1 95 ? 14.228 -5.441 -11.627 1.00 89.38 95 GLN A O 1
ATOM 746 N N . GLY A 1 96 ? 12.209 -6.272 -11.105 1.00 85.81 96 GLY A N 1
ATOM 747 C CA . GLY A 1 96 ? 11.986 -6.966 -12.378 1.00 85.81 96 GLY A CA 1
ATOM 748 C C . GLY A 1 96 ? 11.188 -6.179 -13.420 1.00 85.81 96 GLY A C 1
ATOM 749 O O . GLY A 1 96 ? 10.738 -6.785 -14.387 1.00 85.81 96 GLY A O 1
ATOM 750 N N . LEU A 1 97 ? 10.937 -4.882 -13.207 1.00 90.25 97 LEU A N 1
ATOM 751 C CA . LEU A 1 97 ? 10.116 -4.068 -14.111 1.00 90.25 97 LEU A CA 1
ATOM 752 C C . LEU A 1 97 ? 10.974 -3.276 -15.102 1.00 90.25 97 LEU A C 1
ATOM 754 O O . LEU A 1 97 ? 12.062 -2.800 -14.762 1.00 90.25 97 LEU A O 1
ATOM 758 N N . ASP A 1 98 ? 10.463 -3.095 -16.321 1.00 92.56 98 ASP A N 1
ATOM 759 C CA . ASP A 1 98 ? 10.986 -2.071 -17.229 1.00 92.56 98 ASP A CA 1
ATOM 760 C C . ASP A 1 98 ? 10.653 -0.657 -16.705 1.00 92.56 98 ASP A C 1
ATOM 762 O O . ASP A 1 98 ? 9.869 -0.493 -15.768 1.00 92.56 98 ASP A O 1
ATOM 766 N N . PHE A 1 99 ? 11.265 0.381 -17.278 1.00 90.25 99 PHE A N 1
ATOM 767 C CA . PHE A 1 99 ? 11.102 1.756 -16.792 1.00 90.25 99 PHE A CA 1
ATOM 768 C C . PHE A 1 99 ? 9.646 2.256 -16.864 1.00 90.25 99 PHE A C 1
ATOM 770 O O . PHE A 1 99 ? 9.131 2.818 -15.896 1.00 90.25 99 PHE A O 1
ATOM 777 N N . CYS A 1 100 ? 8.949 2.009 -17.976 1.00 93.00 100 CYS A N 1
ATOM 778 C CA . CYS A 1 100 ? 7.565 2.446 -18.175 1.00 93.00 100 CYS A CA 1
ATOM 779 C C . CYS A 1 100 ? 6.597 1.731 -17.219 1.00 93.00 100 CYS A C 1
ATOM 781 O O . CYS A 1 100 ? 5.697 2.349 -16.642 1.00 93.00 100 CYS A O 1
ATOM 783 N N . GLN A 1 101 ? 6.793 0.428 -17.019 1.00 92.00 101 GLN A N 1
ATOM 784 C CA . GLN A 1 101 ? 6.062 -0.379 -16.051 1.00 92.00 101 GLN A CA 1
ATOM 785 C C . GLN A 1 101 ? 6.342 0.088 -14.627 1.00 92.00 101 GLN A C 1
ATOM 787 O O . GLN A 1 101 ? 5.396 0.224 -13.854 1.00 92.00 101 GLN A O 1
ATOM 792 N N . LEU A 1 102 ? 7.604 0.371 -14.290 1.00 94.19 102 LEU A N 1
ATOM 793 C CA . LEU A 1 102 ? 7.986 0.863 -12.971 1.00 94.19 102 LEU A CA 1
ATOM 794 C C . LEU A 1 102 ? 7.255 2.167 -12.652 1.00 94.19 102 LEU A C 1
ATOM 796 O O . LEU A 1 102 ? 6.595 2.237 -11.623 1.00 94.19 102 LEU A O 1
ATOM 800 N N . LEU A 1 103 ? 7.266 3.151 -13.556 1.00 94.88 103 LEU A N 1
ATOM 801 C CA . LEU A 1 103 ? 6.540 4.411 -13.359 1.00 94.88 103 LEU A CA 1
ATOM 802 C C . LEU A 1 103 ? 5.025 4.207 -13.202 1.00 94.88 103 LEU A C 1
ATOM 804 O O . LEU A 1 103 ? 4.410 4.791 -12.308 1.00 94.88 103 LEU A O 1
ATOM 808 N N . SER A 1 104 ? 4.413 3.357 -14.035 1.00 93.62 104 SER A N 1
ATOM 809 C CA . SER A 1 104 ? 2.973 3.077 -13.951 1.00 93.62 104 SER A CA 1
ATOM 810 C C . SER A 1 104 ? 2.589 2.386 -12.638 1.00 93.62 104 SER A C 1
ATOM 812 O O . SER A 1 104 ? 1.566 2.711 -12.025 1.00 93.62 104 SER A O 1
ATOM 814 N N . GLU A 1 105 ? 3.409 1.438 -12.188 1.00 95.12 105 GLU A N 1
ATOM 815 C CA . GLU A 1 105 ? 3.204 0.724 -10.932 1.00 95.12 105 GLU A CA 1
ATOM 816 C C . GLU A 1 105 ? 3.482 1.633 -9.725 1.00 95.12 105 GLU A C 1
ATOM 818 O O . GLU A 1 105 ? 2.705 1.581 -8.771 1.00 95.12 105 GLU A O 1
ATOM 823 N N . SER A 1 106 ? 4.483 2.521 -9.792 1.00 94.69 106 SER A N 1
ATOM 824 C CA . SER A 1 106 ? 4.749 3.557 -8.782 1.00 94.69 106 SER A CA 1
ATOM 825 C C . SER A 1 106 ? 3.562 4.496 -8.608 1.00 94.69 106 SER A C 1
ATOM 827 O O . SER A 1 106 ? 3.097 4.680 -7.486 1.00 94.69 106 SER A O 1
ATOM 829 N N . ALA A 1 107 ? 3.021 5.048 -9.699 1.00 95.50 107 ALA A N 1
ATOM 830 C CA . ALA A 1 107 ? 1.871 5.952 -9.640 1.00 95.50 107 ALA A CA 1
ATOM 831 C C . ALA A 1 107 ? 0.670 5.280 -8.957 1.00 95.50 107 ALA A C 1
ATOM 833 O O . ALA A 1 107 ? 0.079 5.817 -8.019 1.00 95.50 107 ALA A O 1
ATOM 834 N N . HIS A 1 108 ? 0.368 4.043 -9.355 1.00 94.12 108 HIS A N 1
ATOM 835 C CA . HIS A 1 108 ? -0.714 3.281 -8.744 1.00 94.12 108 HIS A CA 1
ATOM 836 C C . HIS A 1 108 ? -0.424 2.897 -7.284 1.00 94.12 108 HIS A C 1
ATOM 838 O O . HIS A 1 108 ? -1.344 2.780 -6.469 1.00 94.12 108 HIS A O 1
ATOM 844 N N . TYR A 1 109 ? 0.834 2.637 -6.932 1.00 94.12 109 TYR A N 1
ATOM 845 C CA . TYR A 1 109 ? 1.220 2.348 -5.556 1.00 94.12 109 TYR A CA 1
ATOM 846 C C . TYR A 1 109 ? 1.045 3.586 -4.667 1.00 94.12 109 TYR A C 1
ATOM 848 O O . TYR A 1 109 ? 0.450 3.468 -3.597 1.00 94.12 109 TYR A O 1
ATOM 856 N N . ILE A 1 110 ? 1.424 4.776 -5.148 1.00 94.56 110 ILE A N 1
ATOM 857 C CA . ILE A 1 110 ? 1.194 6.065 -4.474 1.00 94.56 110 ILE A CA 1
ATOM 858 C C . ILE A 1 110 ? -0.302 6.309 -4.241 1.00 94.56 110 ILE A C 1
ATOM 860 O O . ILE A 1 110 ? -0.696 6.662 -3.130 1.00 94.56 110 ILE A O 1
ATOM 864 N N . GLU A 1 111 ? -1.164 6.068 -5.234 1.00 93.25 111 GLU A N 1
ATOM 865 C CA . GLU A 1 111 ? -2.624 6.164 -5.053 1.00 93.25 111 GLU A CA 1
ATOM 866 C C . GLU A 1 111 ? -3.125 5.252 -3.927 1.00 93.25 111 GLU A C 1
ATOM 868 O O . GLU A 1 111 ? -3.950 5.648 -3.097 1.00 93.25 111 GLU A O 1
ATOM 873 N N . CYS A 1 112 ? -2.599 4.028 -3.862 1.00 91.81 112 CYS A N 1
ATOM 874 C CA . CYS A 1 112 ? -2.956 3.090 -2.809 1.00 91.81 112 CYS A CA 1
ATOM 875 C C . CYS A 1 112 ? -2.418 3.537 -1.442 1.00 91.81 112 CYS A C 1
ATOM 877 O O . CYS A 1 112 ? -3.109 3.339 -0.446 1.00 91.81 112 CYS A O 1
ATOM 879 N N . LEU A 1 113 ? -1.221 4.132 -1.374 1.00 93.12 113 LEU A N 1
ATOM 880 C CA . LEU A 1 113 ? -0.656 4.682 -0.136 1.00 93.12 113 LEU A CA 1
ATOM 881 C C . LEU A 1 113 ? -1.498 5.855 0.376 1.00 93.12 113 LEU A C 1
ATOM 883 O O . LEU A 1 113 ? -1.806 5.917 1.562 1.00 93.12 113 LEU A O 1
ATOM 887 N N . ARG A 1 114 ? -1.966 6.735 -0.516 1.00 93.00 114 ARG A N 1
ATOM 888 C CA . ARG A 1 114 ? -2.914 7.802 -0.155 1.00 93.00 114 ARG A CA 1
ATOM 889 C C . ARG A 1 114 ? -4.208 7.225 0.417 1.00 93.00 114 ARG A C 1
ATOM 891 O O . ARG A 1 114 ? -4.689 7.693 1.444 1.00 93.00 114 ARG A O 1
ATOM 898 N N . ALA A 1 115 ? -4.751 6.178 -0.208 1.00 90.12 115 ALA A N 1
ATOM 899 C CA . ALA A 1 115 ? -5.924 5.478 0.313 1.00 90.12 115 ALA A CA 1
ATOM 900 C C . ALA A 1 115 ? -5.655 4.799 1.669 1.00 90.12 115 ALA A C 1
ATOM 902 O O . ALA A 1 115 ? -6.542 4.786 2.521 1.00 90.12 115 ALA A O 1
ATOM 903 N N . GLN A 1 116 ? -4.448 4.260 1.874 1.00 91.25 116 GLN A N 1
ATOM 904 C CA . GLN A 1 116 ? -4.023 3.704 3.155 1.00 91.25 116 GLN A CA 1
ATOM 905 C C . GLN A 1 116 ? -4.034 4.774 4.246 1.00 91.25 116 GLN A C 1
ATOM 907 O O . GLN A 1 116 ? -4.654 4.549 5.283 1.00 91.25 116 GLN A O 1
ATOM 912 N N . VAL A 1 117 ? -3.375 5.913 4.009 1.00 93.25 117 VAL A N 1
ATOM 913 C CA . VAL A 1 117 ? -3.312 7.028 4.966 1.00 93.25 117 VAL A CA 1
ATOM 914 C C . VAL A 1 117 ? -4.719 7.498 5.313 1.00 93.25 117 VAL A C 1
ATOM 916 O O . VAL A 1 117 ? -5.060 7.512 6.487 1.00 93.25 117 VAL A O 1
ATOM 919 N N . GLN A 1 118 ? -5.567 7.747 4.309 1.00 91.38 118 GLN A N 1
ATOM 920 C CA . GLN A 1 118 ? -6.958 8.158 4.520 1.00 91.38 118 GLN A CA 1
ATOM 921 C C . GLN A 1 118 ? -7.709 7.197 5.449 1.00 91.38 118 GLN A C 1
ATOM 923 O O . GLN A 1 118 ? -8.284 7.614 6.441 1.00 91.38 118 GLN A O 1
ATOM 928 N N . VAL A 1 119 ? -7.680 5.893 5.159 1.00 90.25 119 VAL A N 1
ATOM 929 C CA . VAL A 1 119 ? -8.400 4.905 5.974 1.00 90.25 119 VAL A CA 1
ATOM 930 C C . VAL A 1 119 ? -7.841 4.823 7.392 1.00 90.25 119 VAL A C 1
ATOM 932 O O . VAL A 1 119 ? -8.607 4.596 8.325 1.00 90.25 119 VAL A O 1
ATOM 935 N N . MET A 1 120 ? -6.527 4.973 7.570 1.00 91.38 120 MET A N 1
ATOM 936 C CA . MET A 1 120 ? -5.925 4.987 8.903 1.00 91.38 120 MET A CA 1
ATOM 937 C C . MET A 1 120 ? -6.350 6.230 9.691 1.00 91.38 120 MET A C 1
ATOM 939 O O . MET A 1 120 ? -6.722 6.085 10.852 1.00 91.38 120 MET A O 1
ATOM 943 N N . THR A 1 121 ? -6.378 7.402 9.056 1.00 91.38 121 THR A N 1
ATOM 944 C CA . THR A 1 121 ? -6.885 8.649 9.645 1.00 91.38 121 THR A CA 1
ATOM 945 C C . THR A 1 121 ? -8.365 8.532 10.009 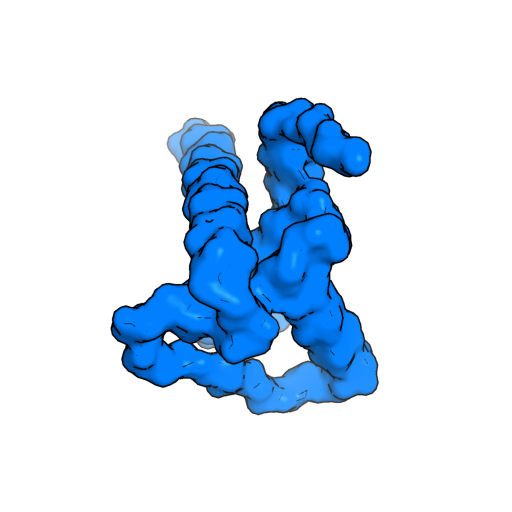1.00 91.38 121 THR A C 1
ATOM 947 O O . THR A 1 121 ? -8.704 8.675 11.176 1.00 91.38 121 THR A O 1
ATOM 950 N N . ASP A 1 122 ? -9.228 8.110 9.076 1.00 90.44 122 ASP A N 1
ATOM 951 C CA . ASP A 1 122 ? -10.670 7.949 9.323 1.00 90.44 122 ASP A CA 1
ATOM 952 C C . ASP A 1 122 ? -10.966 6.954 10.466 1.00 90.44 122 ASP A C 1
ATOM 954 O O . ASP A 1 122 ? -12.030 6.974 11.086 1.00 90.44 122 ASP A O 1
ATOM 958 N N . LEU A 1 123 ? -10.091 5.966 10.687 1.00 87.44 123 LEU A N 1
ATOM 959 C CA . LEU A 1 123 ? -10.205 5.059 11.829 1.00 87.44 123 LEU A CA 1
ATOM 960 C C . LEU A 1 123 ? -9.804 5.763 13.125 1.00 87.44 123 LEU A C 1
ATOM 962 O O . LEU A 1 123 ? -10.552 5.668 14.090 1.00 87.44 123 LEU A O 1
ATOM 966 N N . LEU A 1 124 ? -8.669 6.464 13.146 1.00 89.31 124 LEU A N 1
ATOM 967 C CA . LEU A 1 124 ? -8.217 7.214 14.321 1.00 89.31 124 LEU A CA 1
ATOM 968 C C . LEU A 1 124 ? -9.256 8.247 14.765 1.00 89.31 124 LEU A C 1
ATOM 970 O O . LEU A 1 124 ? -9.600 8.260 15.943 1.00 89.31 124 LEU A O 1
ATOM 974 N N . ASP A 1 125 ? -9.820 9.017 13.837 1.00 91.06 125 ASP A N 1
ATOM 975 C CA . ASP A 1 125 ? -10.824 10.045 14.139 1.00 91.06 125 ASP A CA 1
ATOM 976 C C . ASP A 1 125 ? -12.067 9.445 14.813 1.00 91.06 125 ASP A C 1
ATOM 978 O O . ASP A 1 125 ? -12.586 9.988 15.782 1.00 91.06 125 ASP A O 1
ATOM 982 N N . ARG A 1 126 ? -12.513 8.267 14.356 1.00 87.81 126 ARG A N 1
ATOM 983 C CA . ARG A 1 126 ? -13.672 7.565 14.936 1.00 87.81 126 ARG A CA 1
ATOM 984 C C . ARG A 1 126 ? -13.422 6.963 16.316 1.00 87.81 126 ARG A C 1
ATOM 986 O O . ARG A 1 126 ? -14.390 6.704 17.019 1.00 87.81 126 ARG A O 1
ATOM 993 N N . TYR A 1 127 ? -12.171 6.672 16.666 1.00 79.69 127 TYR A N 1
ATOM 994 C CA . TYR A 1 127 ? -11.795 6.097 17.965 1.00 79.69 127 TYR A CA 1
ATOM 995 C C . TYR A 1 127 ? -11.187 7.130 18.926 1.00 79.69 127 TYR A C 1
ATOM 997 O O . TYR A 1 127 ? -10.809 6.760 20.035 1.00 79.69 127 TYR A O 1
ATOM 1005 N N . SER A 1 128 ? -11.069 8.391 18.502 1.00 77.38 128 SER A N 1
ATOM 1006 C CA . SER A 1 128 ? -10.594 9.511 19.331 1.00 77.38 128 SER A CA 1
ATOM 1007 C C . SER A 1 128 ? -11.746 10.381 19.861 1.00 77.38 128 SER A C 1
ATOM 1009 O O . SER A 1 128 ? -11.483 11.411 20.476 1.00 77.38 128 SER A O 1
ATOM 1011 N N . ALA A 1 129 ? -12.994 9.968 19.610 1.00 49.28 129 ALA A N 1
ATOM 1012 C CA . ALA A 1 129 ? -14.226 10.513 20.182 1.00 49.28 129 ALA A CA 1
ATOM 1013 C C . ALA A 1 129 ? -14.710 9.615 21.327 1.00 49.28 129 ALA A C 1
ATOM 1015 O O . ALA A 1 129 ? -15.238 10.169 22.313 1.00 49.28 129 ALA A O 1
#

pLDDT: mean 81.32, std 16.09, range [32.91, 95.5]

Organism: Striga hermonthica (NCBI:txid68872)

Mean predicted aligned error: 8.21 Å

Nearest PDB structures (foldseek):
  7v2c-assembly1_V  TM=3.668E-01  e=1.195E+00  Sus scrofa
  6zkd-assembly1_V  TM=3.582E-01  e=1.327E+00  Ovis aries
  6zka-assembly1_V  TM=3.619E-01  e=1.821E+00  Ovis aries
  8uer-assembly1_1Y  TM=3.612E-01  e=2.497E+00  Sus scrofa
  6tnn-assembly1_H  TM=3.319E-01  e=3.083E+00  Bacillus subtilis subsp. subtilis str. 168

Radius of gyration: 15.37 Å; Cα contacts (8 Å, |Δi|>4): 85; chains: 1; bounding box: 34×33×44 Å